Protein AF-A0A2E4BR34-F1 (afdb_monomer_lite)

Foldseek 3Di:
DDPLVVVLPPDPQSVVCCVPPPPDDDDDPQVVQLVVVLVVVCVVHDNVVSSVCSVVVCVLCVNSPVVVNVPDDPVSVVVD

Radius of gyration: 14.11 Å; chains: 1; bounding box: 32×23×36 Å

pLDDT: mean 95.34, std 6.57, range [51.69, 98.38]

Secondary structure (DSSP, 8-state):
--HHHHHHTT-HHHHHHHHHTTT-----HHHHHHHHHHHHHTTTS-HHHHHHHHHHHHHHTGGG-HHHHHT--HHHHHH-

Structure (mmCIF, N/CA/C/O backbone):
data_AF-A0A2E4BR34-F1
#
_entry.id   AF-A0A2E4BR34-F1
#
loop_
_atom_site.group_PDB
_atom_site.id
_atom_site.type_symbol
_atom_site.label_atom_id
_atom_site.label_alt_id
_atom_site.label_comp_id
_atom_site.label_asym_id
_atom_site.label_entity_id
_atom_site.label_seq_id
_atom_site.pdbx_PDB_ins_code
_atom_site.Cartn_x
_atom_site.Cartn_y
_atom_site.Cartn_z
_atom_site.occupancy
_atom_site.B_iso_or_equiv
_atom_site.auth_seq_id
_atom_site.auth_comp_id
_atom_site.auth_asym_id
_atom_site.auth_atom_id
_atom_site.pdbx_PDB_model_num
ATOM 1 N N . MET A 1 1 ? 12.439 -14.664 -15.194 1.00 51.69 1 MET A N 1
ATOM 2 C CA . MET A 1 1 ? 12.149 -13.272 -14.783 1.00 51.69 1 MET A CA 1
ATOM 3 C C . MET A 1 1 ? 10.647 -13.106 -14.701 1.00 51.69 1 MET A C 1
ATOM 5 O O . MET A 1 1 ? 9.971 -13.501 -15.645 1.00 51.69 1 MET A O 1
ATOM 9 N N . SER A 1 2 ? 10.142 -12.598 -13.574 1.00 65.25 2 SER A N 1
ATOM 10 C CA . SER A 1 2 ? 8.716 -12.293 -13.406 1.00 65.25 2 SER A CA 1
ATOM 11 C C . SER A 1 2 ? 8.234 -11.390 -14.545 1.00 65.25 2 SER A C 1
ATOM 13 O O . SER A 1 2 ? 8.971 -10.507 -14.986 1.00 65.25 2 SER A O 1
ATOM 15 N N . ASN A 1 3 ? 7.001 -11.602 -15.013 1.00 82.38 3 ASN A N 1
ATOM 16 C CA . ASN A 1 3 ? 6.341 -10.731 -15.991 1.00 82.38 3 ASN A CA 1
ATOM 17 C C . ASN A 1 3 ? 6.371 -9.254 -15.543 1.00 82.38 3 ASN A C 1
ATOM 19 O O . ASN A 1 3 ? 6.490 -8.349 -16.363 1.00 82.38 3 ASN A O 1
ATOM 23 N N . TYR A 1 4 ? 6.362 -9.017 -14.228 1.00 88.88 4 TYR A N 1
ATOM 24 C CA . TYR A 1 4 ? 6.356 -7.682 -13.644 1.00 88.88 4 TYR A CA 1
ATOM 25 C C . TYR A 1 4 ? 7.589 -6.836 -13.999 1.00 88.88 4 TYR A C 1
ATOM 27 O O . TYR A 1 4 ? 7.429 -5.690 -14.406 1.00 88.88 4 TYR A O 1
ATOM 35 N N . CYS A 1 5 ? 8.804 -7.396 -13.939 1.00 91.81 5 CYS A N 1
ATOM 36 C CA . CYS A 1 5 ? 10.034 -6.646 -14.242 1.00 91.81 5 CYS A CA 1
ATOM 37 C C . CYS A 1 5 ? 10.055 -6.111 -15.683 1.00 91.81 5 CYS A C 1
ATOM 39 O O . CYS A 1 5 ? 10.628 -5.062 -15.948 1.00 91.81 5 CYS A O 1
ATOM 41 N N . LYS A 1 6 ? 9.409 -6.817 -16.622 1.00 91.81 6 LYS A N 1
ATOM 42 C CA . LYS A 1 6 ? 9.279 -6.354 -18.011 1.00 91.81 6 LYS A CA 1
ATOM 43 C C . LYS A 1 6 ? 8.251 -5.233 -18.147 1.00 91.81 6 LYS A C 1
ATOM 45 O O . LYS A 1 6 ? 8.481 -4.301 -18.900 1.00 91.81 6 LYS A O 1
ATOM 50 N N . VAL A 1 7 ? 7.133 -5.333 -17.425 1.00 88.69 7 VAL A N 1
ATOM 51 C CA . VAL A 1 7 ? 6.059 -4.323 -17.422 1.00 88.69 7 VAL A CA 1
ATOM 52 C C . VAL A 1 7 ? 6.500 -3.026 -16.739 1.00 88.69 7 VAL A C 1
ATOM 54 O O . VAL A 1 7 ? 6.027 -1.953 -17.100 1.00 88.69 7 VAL A O 1
ATOM 57 N N . ALA A 1 8 ? 7.388 -3.118 -15.749 1.00 94.62 8 ALA A N 1
ATOM 58 C CA . ALA A 1 8 ? 7.876 -1.956 -15.020 1.00 94.62 8 ALA A CA 1
ATOM 59 C C . ALA A 1 8 ? 8.811 -1.067 -15.847 1.00 94.62 8 ALA A C 1
ATOM 61 O O . ALA A 1 8 ? 8.821 0.145 -15.639 1.00 94.62 8 ALA A O 1
ATOM 62 N N . LEU A 1 9 ? 9.555 -1.650 -16.791 1.00 92.62 9 LEU A N 1
ATOM 63 C CA . LEU A 1 9 ? 10.519 -0.930 -17.615 1.00 92.62 9 LEU A CA 1
ATOM 64 C C . LEU A 1 9 ? 9.858 0.277 -18.303 1.00 92.62 9 LEU A C 1
ATOM 66 O O . LEU A 1 9 ? 8.843 0.127 -18.977 1.00 92.62 9 LEU A O 1
ATOM 70 N N . GLU A 1 10 ? 10.426 1.468 -18.097 1.00 89.62 10 GLU A N 1
ATOM 71 C CA . GLU A 1 10 ? 9.982 2.760 -18.661 1.00 89.62 10 GLU A CA 1
ATOM 72 C C . GLU A 1 10 ? 8.562 3.224 -18.280 1.00 89.62 10 GLU A C 1
ATOM 74 O O . GLU A 1 10 ? 8.161 4.341 -18.614 1.00 89.62 10 GLU A O 1
ATOM 79 N N . HIS A 1 11 ? 7.790 2.430 -17.537 1.00 95.75 11 HIS A N 1
ATOM 80 C CA . HIS A 1 11 ? 6.463 2.844 -17.108 1.00 95.75 11 HIS A CA 1
ATOM 81 C C . HIS A 1 11 ? 6.581 3.863 -15.955 1.00 95.75 11 HIS A C 1
ATOM 83 O O . HIS A 1 11 ? 7.175 3.549 -14.927 1.00 95.75 11 HIS A O 1
ATOM 89 N N . PRO A 1 12 ? 5.928 5.040 -16.011 1.00 94.19 12 PRO A N 1
ATOM 90 C CA . PRO A 1 12 ? 6.180 6.142 -15.072 1.00 94.19 12 PRO A CA 1
ATOM 91 C C . PRO A 1 12 ? 5.928 5.799 -13.594 1.00 94.19 12 PRO A C 1
ATOM 93 O O . PRO A 1 12 ? 6.685 6.220 -12.730 1.00 94.19 12 PRO A O 1
ATOM 96 N N . LEU A 1 13 ? 4.878 5.023 -13.292 1.00 96.00 13 LEU A N 1
ATOM 97 C CA . LEU A 1 13 ? 4.587 4.579 -11.918 1.00 96.00 13 LEU A CA 1
ATOM 98 C C . LEU A 1 13 ? 5.250 3.243 -11.559 1.00 96.00 13 LEU A C 1
ATOM 100 O O . LEU A 1 13 ? 5.921 3.151 -10.537 1.00 96.00 13 LEU A O 1
ATOM 104 N N . HIS A 1 14 ? 5.072 2.207 -12.386 1.00 96.62 14 HIS A N 1
ATOM 105 C CA . HIS A 1 14 ? 5.670 0.899 -12.125 1.00 96.62 14 HIS A CA 1
ATOM 106 C C . HIS A 1 14 ? 7.195 0.914 -12.116 1.00 96.62 14 HIS A C 1
ATOM 108 O O . HIS A 1 14 ? 7.755 0.241 -11.265 1.00 96.62 14 HIS A O 1
ATOM 114 N N . GLY A 1 15 ? 7.842 1.658 -13.015 1.00 96.56 15 GLY A N 1
ATOM 115 C CA . GLY A 1 15 ? 9.298 1.765 -13.091 1.00 96.56 15 GLY A CA 1
ATOM 116 C C . GLY A 1 15 ? 9.870 2.391 -11.832 1.00 96.56 15 GLY A C 1
ATOM 117 O O . GLY A 1 15 ? 10.670 1.758 -11.158 1.00 96.56 15 GLY A O 1
ATOM 118 N N . HIS A 1 16 ? 9.357 3.560 -11.429 1.00 95.56 16 HIS A N 1
ATOM 119 C CA . HIS A 1 16 ? 9.784 4.189 -10.178 1.00 95.56 16 HIS A CA 1
ATOM 120 C C . HIS A 1 16 ? 9.594 3.252 -8.980 1.00 95.56 16 HIS A C 1
ATOM 122 O O . HIS A 1 16 ? 10.549 2.982 -8.265 1.00 95.56 16 HIS A O 1
ATOM 128 N N . TYR A 1 17 ? 8.392 2.691 -8.813 1.00 96.75 17 TYR A N 1
ATOM 129 C CA . TYR A 1 17 ? 8.099 1.762 -7.723 1.00 96.75 17 TYR A CA 1
ATOM 130 C C . TYR A 1 17 ? 8.991 0.508 -7.750 1.00 96.75 17 TYR A C 1
ATOM 132 O O . TYR A 1 17 ? 9.443 0.027 -6.714 1.00 96.75 17 TYR A O 1
ATOM 140 N N . HIS A 1 18 ? 9.239 -0.045 -8.936 1.00 96.44 18 HIS A N 1
ATOM 141 C CA . HIS A 1 18 ? 10.087 -1.217 -9.106 1.00 96.44 18 HIS A CA 1
ATOM 142 C C . HIS A 1 18 ? 11.534 -0.929 -8.704 1.00 96.44 18 HIS A C 1
ATOM 144 O O . HIS A 1 18 ? 12.134 -1.718 -7.980 1.00 96.44 18 HIS A O 1
ATOM 150 N N . ASP A 1 19 ? 12.067 0.202 -9.154 1.00 95.94 19 ASP A N 1
ATOM 151 C CA . ASP A 1 19 ? 13.485 0.528 -9.032 1.00 95.94 19 ASP A CA 1
ATOM 152 C C . ASP A 1 19 ? 13.873 1.011 -7.631 1.00 95.94 19 ASP A C 1
ATOM 154 O O . ASP A 1 19 ? 15.053 0.963 -7.282 1.00 95.94 19 ASP A O 1
ATOM 158 N N . THR A 1 20 ? 12.909 1.472 -6.828 1.00 94.88 20 THR A N 1
ATOM 159 C CA . THR A 1 20 ? 13.180 2.047 -5.501 1.00 94.88 20 THR A CA 1
ATOM 160 C C . THR A 1 20 ? 12.533 1.298 -4.340 1.00 94.88 20 THR A C 1
ATOM 162 O O . THR A 1 20 ? 13.003 1.436 -3.213 1.00 94.88 20 THR A O 1
ATOM 165 N N . GLU A 1 21 ? 11.482 0.503 -4.572 1.00 96.06 21 GLU A N 1
ATOM 166 C CA . GLU A 1 21 ? 10.687 -0.086 -3.484 1.00 96.06 21 GLU A CA 1
ATOM 167 C C . GLU A 1 21 ? 10.438 -1.593 -3.631 1.00 96.06 21 GLU A C 1
ATOM 169 O O . GLU A 1 21 ? 10.463 -2.328 -2.642 1.00 96.06 21 GLU A O 1
ATOM 174 N N . TYR A 1 22 ? 10.189 -2.091 -4.844 1.00 94.50 22 TYR A N 1
ATOM 175 C CA . TYR A 1 22 ? 9.806 -3.489 -5.053 1.00 94.50 22 TYR A CA 1
ATOM 176 C C . TYR A 1 22 ? 10.970 -4.455 -4.793 1.00 94.50 22 TYR A C 1
ATOM 178 O O . TYR A 1 22 ? 11.929 -4.529 -5.557 1.00 94.50 22 TYR A O 1
ATOM 186 N N . GLY A 1 23 ? 10.852 -5.257 -3.734 1.00 92.75 23 GLY A N 1
ATOM 187 C CA . GLY A 1 23 ? 11.868 -6.245 -3.358 1.00 92.75 23 GLY A CA 1
ATOM 188 C C . GLY A 1 23 ? 13.047 -5.668 -2.569 1.00 92.75 23 GLY A C 1
ATOM 189 O O . GLY A 1 23 ? 13.955 -6.422 -2.218 1.00 92.75 23 GLY A O 1
ATOM 190 N N . PHE A 1 24 ? 13.024 -4.372 -2.249 1.00 95.31 24 PHE A N 1
ATOM 191 C CA . PHE A 1 24 ? 13.976 -3.768 -1.322 1.00 95.31 24 PHE A CA 1
ATOM 192 C C . PHE A 1 24 ? 13.554 -4.044 0.131 1.00 95.31 24 PHE A C 1
ATOM 194 O O . PHE A 1 24 ? 12.359 -4.043 0.438 1.00 95.31 24 PHE A O 1
ATOM 201 N N . PRO A 1 25 ? 14.510 -4.312 1.038 1.00 97.00 25 PRO A N 1
ATOM 202 C CA . PRO A 1 25 ? 14.196 -4.575 2.435 1.00 97.00 25 PRO A CA 1
ATOM 203 C C . PRO A 1 25 ? 13.641 -3.318 3.110 1.00 97.00 25 PRO A C 1
ATOM 205 O O . PRO A 1 25 ? 14.206 -2.234 2.979 1.00 97.00 25 PRO A O 1
ATOM 208 N N . ILE A 1 26 ? 12.572 -3.494 3.883 1.00 96.56 26 ILE A N 1
ATOM 209 C CA . ILE A 1 26 ? 11.967 -2.458 4.724 1.00 96.56 26 ILE A CA 1
ATOM 210 C C . ILE A 1 26 ? 11.827 -2.980 6.152 1.00 96.56 26 ILE A C 1
ATOM 212 O O . ILE A 1 26 ? 11.585 -4.170 6.368 1.00 96.56 26 ILE A O 1
ATOM 216 N N . THR A 1 27 ? 12.009 -2.096 7.129 1.00 96.75 27 THR A N 1
ATOM 217 C CA . THR A 1 27 ? 11.940 -2.431 8.562 1.00 96.75 27 THR A CA 1
ATOM 218 C C . THR A 1 27 ? 10.999 -1.520 9.346 1.00 96.75 27 THR A C 1
ATOM 220 O O . THR A 1 27 ? 10.693 -1.831 10.496 1.00 96.75 27 THR A O 1
ATOM 223 N N . GLY A 1 28 ? 10.521 -0.421 8.752 1.00 97.69 28 GLY A N 1
ATOM 224 C CA . GLY A 1 28 ? 9.551 0.467 9.379 1.00 97.69 28 GLY A CA 1
ATOM 225 C C . GLY A 1 28 ? 8.176 -0.187 9.488 1.00 97.69 28 GLY A C 1
ATOM 226 O O . GLY A 1 28 ? 7.658 -0.733 8.516 1.00 97.69 28 GLY A O 1
ATOM 227 N N . GLU A 1 29 ? 7.558 -0.106 10.667 1.00 97.88 29 GLU A N 1
ATOM 228 C CA . GLU A 1 29 ? 6.232 -0.685 10.924 1.00 97.88 29 GLU A CA 1
ATOM 229 C C . GLU A 1 29 ? 5.159 -0.102 9.990 1.00 97.88 29 GLU A C 1
ATOM 231 O O . GLU A 1 29 ? 4.434 -0.854 9.343 1.00 97.88 29 GLU A O 1
ATOM 236 N N . ALA A 1 30 ? 5.103 1.227 9.859 1.00 97.81 30 ALA A N 1
ATOM 237 C CA . ALA A 1 30 ? 4.140 1.897 8.986 1.00 97.81 30 ALA A CA 1
ATOM 238 C C . ALA A 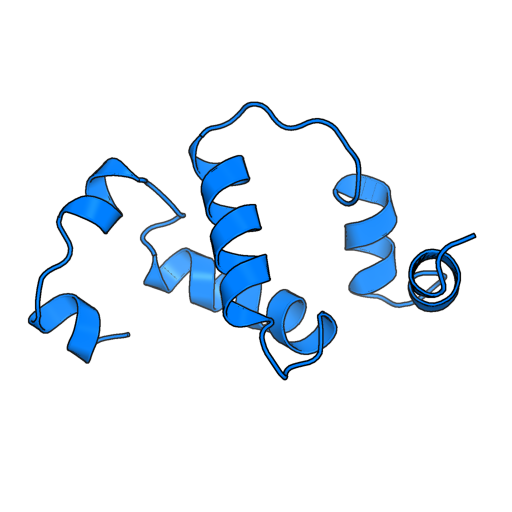1 30 ? 4.364 1.568 7.499 1.00 97.81 30 ALA A C 1
ATOM 240 O O . ALA A 1 30 ? 3.401 1.399 6.760 1.00 97.81 30 ALA A O 1
ATOM 241 N N . GLU A 1 31 ? 5.618 1.422 7.059 1.00 97.31 31 GLU A N 1
ATOM 242 C CA . GLU A 1 31 ? 5.961 1.059 5.673 1.00 97.31 31 GLU A CA 1
ATOM 243 C C . GLU A 1 31 ? 5.560 -0.390 5.361 1.00 97.31 31 GLU A C 1
ATOM 245 O O . GLU A 1 31 ? 5.010 -0.687 4.297 1.00 97.31 31 GLU A O 1
ATOM 250 N N . LEU A 1 32 ? 5.803 -1.300 6.309 1.00 98.06 32 LEU A N 1
ATOM 251 C CA . LEU A 1 32 ? 5.368 -2.693 6.222 1.00 98.06 32 LEU A CA 1
ATOM 252 C C . LEU A 1 32 ? 3.838 -2.788 6.199 1.00 98.06 32 LEU A C 1
ATOM 254 O O . LEU A 1 32 ? 3.282 -3.517 5.373 1.00 98.06 32 LEU A O 1
ATOM 258 N N . PHE A 1 33 ? 3.156 -2.035 7.067 1.00 98.38 33 PHE A N 1
ATOM 259 C CA . PHE A 1 33 ? 1.697 -1.998 7.115 1.00 98.38 33 PHE A CA 1
ATOM 260 C C . PHE A 1 33 ? 1.100 -1.383 5.845 1.00 98.38 33 PHE A C 1
ATOM 262 O O . PHE A 1 33 ? 0.169 -1.957 5.280 1.00 98.38 33 PHE A O 1
ATOM 269 N N . GLU A 1 34 ? 1.677 -0.291 5.332 1.00 98.19 34 GLU A N 1
ATOM 270 C CA . GLU A 1 34 ? 1.321 0.289 4.034 1.00 98.19 34 GLU A CA 1
ATOM 271 C C . GLU A 1 34 ? 1.386 -0.772 2.934 1.00 98.19 34 GLU A C 1
ATOM 273 O O . GLU A 1 34 ? 0.409 -0.971 2.205 1.00 98.19 34 GLU A O 1
ATOM 278 N N . ARG A 1 35 ? 2.512 -1.490 2.826 1.00 97.50 35 ARG A N 1
ATOM 279 C CA . ARG A 1 35 ? 2.690 -2.495 1.775 1.00 97.50 35 ARG A CA 1
ATOM 280 C C . ARG A 1 35 ? 1.666 -3.619 1.894 1.00 97.50 35 ARG A C 1
ATOM 282 O O . ARG A 1 35 ? 1.066 -3.990 0.889 1.00 97.50 35 ARG A O 1
ATOM 289 N N . LEU A 1 36 ? 1.427 -4.115 3.106 1.00 97.62 36 LEU A N 1
ATOM 290 C CA . LEU A 1 36 ? 0.430 -5.152 3.362 1.00 97.62 36 LEU A CA 1
ATOM 291 C C . LEU A 1 36 ? -0.979 -4.701 2.950 1.00 97.62 36 LEU A C 1
ATOM 293 O O . LEU A 1 36 ? -1.682 -5.435 2.257 1.00 97.62 36 LEU A O 1
ATOM 297 N N . VAL A 1 37 ? -1.388 -3.493 3.343 1.00 97.69 37 VAL A N 1
ATOM 298 C CA . VAL A 1 37 ? -2.702 -2.942 2.986 1.00 97.69 37 VAL A CA 1
ATOM 299 C C . VAL A 1 37 ? -2.822 -2.772 1.472 1.00 97.69 37 VAL A C 1
ATOM 301 O O . VAL A 1 37 ? -3.835 -3.165 0.896 1.00 97.69 37 VAL A O 1
ATOM 304 N N . MET A 1 38 ? -1.790 -2.252 0.802 1.00 97.94 38 MET A N 1
ATOM 305 C CA . MET A 1 38 ? -1.781 -2.127 -0.659 1.00 97.94 38 MET A CA 1
ATOM 306 C C . MET A 1 38 ? -1.998 -3.480 -1.360 1.00 97.94 38 MET A C 1
ATOM 308 O O . MET A 1 38 ? -2.798 -3.551 -2.293 1.00 97.94 38 MET A O 1
ATOM 312 N N . GLU A 1 39 ? -1.341 -4.549 -0.899 1.00 97.25 39 GLU A N 1
ATOM 313 C CA . GLU A 1 39 ? -1.521 -5.910 -1.436 1.00 97.25 39 GLU A CA 1
ATOM 314 C C . GLU A 1 39 ? -2.941 -6.448 -1.190 1.00 97.25 39 GLU A C 1
ATOM 316 O O . GLU A 1 39 ? -3.546 -7.042 -2.081 1.00 97.25 39 GLU A O 1
ATOM 321 N N . ILE A 1 40 ? -3.538 -6.183 -0.022 1.00 97.44 40 ILE A N 1
ATOM 322 C CA . ILE A 1 40 ? -4.928 -6.581 0.268 1.00 97.44 40 ILE A CA 1
ATOM 323 C C . ILE A 1 40 ? -5.910 -5.877 -0.678 1.00 97.44 40 ILE A C 1
ATOM 325 O O . ILE A 1 40 ? -6.784 -6.519 -1.263 1.00 97.44 40 ILE A O 1
ATOM 329 N N . PHE A 1 41 ? -5.754 -4.564 -0.871 1.00 96.75 41 PHE A N 1
ATOM 330 C CA . PHE A 1 41 ? -6.615 -3.784 -1.766 1.00 96.75 41 PHE A CA 1
ATOM 331 C C . PHE A 1 41 ? -6.429 -4.150 -3.246 1.00 96.75 41 PHE A C 1
ATOM 333 O O . PHE A 1 41 ? -7.300 -3.840 -4.058 1.00 96.75 41 PHE A O 1
ATOM 340 N N . GLN A 1 42 ? -5.335 -4.823 -3.614 1.00 97.44 42 GLN A N 1
ATOM 341 C CA . GLN A 1 42 ? -5.096 -5.280 -4.982 1.00 97.44 42 GLN A CA 1
ATOM 342 C C . GLN A 1 42 ? -6.032 -6.416 -5.412 1.00 97.44 42 GLN A C 1
ATOM 344 O O . GLN A 1 42 ? -6.169 -6.630 -6.615 1.00 97.44 42 GLN A O 1
ATOM 349 N N . ALA A 1 43 ? -6.688 -7.132 -4.494 1.00 96.94 43 ALA A N 1
ATOM 350 C CA . ALA A 1 43 ? -7.496 -8.307 -4.822 1.00 96.94 43 ALA A CA 1
ATOM 351 C C . ALA A 1 43 ? -8.517 -8.037 -5.954 1.00 96.94 43 ALA A C 1
ATOM 353 O O . ALA A 1 43 ? -9.479 -7.290 -5.795 1.00 96.94 43 ALA A O 1
ATOM 354 N N . GLY A 1 44 ? -8.295 -8.656 -7.122 1.00 96.50 44 GLY A N 1
ATOM 355 C CA . GLY A 1 44 ? -9.141 -8.497 -8.316 1.00 96.50 44 GLY A CA 1
ATOM 356 C C . GLY A 1 44 ? -8.910 -7.217 -9.137 1.00 96.50 44 GLY A C 1
ATOM 357 O O . GLY A 1 44 ? -9.612 -6.989 -10.120 1.00 96.50 44 GLY A O 1
ATOM 358 N N . LEU A 1 45 ? -7.926 -6.394 -8.773 1.00 96.94 45 LEU A N 1
ATOM 359 C CA . LEU A 1 45 ? -7.576 -5.124 -9.413 1.00 96.94 45 LEU A CA 1
ATOM 360 C C . LEU A 1 45 ? -6.141 -5.148 -9.960 1.00 96.94 45 LEU A C 1
ATOM 362 O O . LEU A 1 45 ? -5.346 -6.040 -9.669 1.00 96.94 45 LEU A O 1
ATOM 366 N N . SER A 1 46 ? -5.780 -4.156 -10.774 1.00 95.69 46 SER A N 1
ATOM 367 C CA . SER A 1 46 ? -4.398 -4.008 -11.239 1.00 95.69 46 SER A CA 1
ATOM 368 C C . SER A 1 46 ? -3.532 -3.304 -10.193 1.00 95.69 46 SER A C 1
ATOM 370 O O . SER A 1 46 ? -3.977 -2.362 -9.537 1.00 95.69 46 SER A O 1
ATOM 372 N N . TRP A 1 47 ? -2.254 -3.685 -10.097 1.00 95.81 47 TRP A N 1
ATOM 373 C CA . TRP A 1 47 ? -1.304 -2.984 -9.224 1.00 95.81 47 TRP A CA 1
ATOM 374 C C . TRP A 1 47 ? -1.150 -1.500 -9.595 1.00 95.81 47 TRP A C 1
ATOM 376 O O . TRP A 1 47 ? -1.009 -0.651 -8.721 1.00 95.81 47 TRP A O 1
ATOM 386 N N . LEU A 1 48 ? -1.287 -1.154 -10.882 1.00 96.69 48 LEU A N 1
ATOM 387 C CA . LEU A 1 48 ? -1.312 0.238 -11.342 1.00 96.69 48 LEU A CA 1
ATOM 388 C C . LEU A 1 48 ? -2.406 1.063 -10.653 1.00 96.69 48 LEU A C 1
ATOM 390 O O . LEU A 1 48 ? -2.182 2.228 -10.326 1.00 96.69 48 LEU A O 1
ATOM 394 N N . LEU A 1 49 ? -3.597 0.486 -10.459 1.00 97.56 49 LEU A N 1
ATOM 395 C CA . LEU A 1 49 ? -4.693 1.175 -9.782 1.00 97.56 49 LEU A CA 1
ATOM 396 C C . LEU A 1 49 ? -4.339 1.451 -8.319 1.00 97.56 49 LEU A C 1
ATOM 398 O O . LEU A 1 49 ? -4.592 2.554 -7.839 1.00 97.56 49 LEU A O 1
ATOM 402 N N . ILE A 1 50 ? -3.698 0.494 -7.647 1.00 97.88 50 ILE A N 1
ATOM 403 C CA . ILE A 1 50 ? -3.243 0.651 -6.262 1.00 97.88 50 ILE A CA 1
ATOM 404 C C . ILE A 1 50 ? -2.159 1.725 -6.164 1.00 97.88 50 ILE A C 1
ATOM 406 O O . ILE A 1 50 ? -2.297 2.644 -5.361 1.00 97.88 50 ILE A O 1
ATOM 410 N N . LEU A 1 51 ? -1.152 1.708 -7.045 1.00 97.50 51 LEU A N 1
ATOM 411 C CA . LEU A 1 51 ? -0.127 2.758 -7.104 1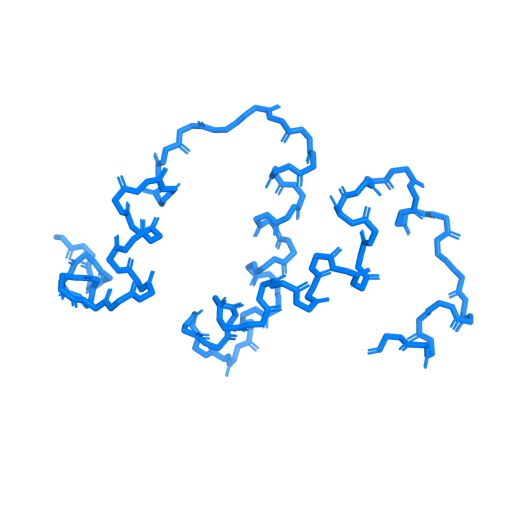.00 97.50 51 LEU A CA 1
ATOM 412 C C . LEU A 1 51 ? -0.739 4.151 -7.329 1.00 97.50 51 LEU A C 1
ATOM 414 O O . LEU A 1 51 ? -0.350 5.108 -6.666 1.00 97.50 51 LEU A O 1
ATOM 418 N N . LYS A 1 52 ? -1.750 4.272 -8.201 1.00 97.94 52 LYS A N 1
ATOM 419 C CA . LYS A 1 52 ? -2.486 5.533 -8.416 1.00 97.94 52 LYS A CA 1
ATOM 420 C C . LYS A 1 52 ? -3.310 5.977 -7.204 1.00 97.94 52 LYS A C 1
ATOM 422 O O . LYS A 1 52 ? -3.580 7.167 -7.062 1.00 97.94 52 LYS A O 1
ATOM 427 N N . LYS A 1 53 ? -3.757 5.041 -6.365 1.00 97.50 53 LYS A N 1
ATOM 428 C CA . LYS A 1 53 ? -4.563 5.300 -5.162 1.00 97.50 53 LYS A CA 1
ATOM 429 C C . LYS A 1 53 ? -3.730 5.411 -3.885 1.00 97.50 53 LYS A C 1
ATOM 431 O O . LYS A 1 53 ? -4.303 5.752 -2.856 1.00 97.50 53 LYS A O 1
ATOM 436 N N . ARG A 1 54 ? -2.414 5.185 -3.945 1.00 98.00 54 ARG A N 1
ATOM 437 C CA . ARG A 1 54 ? -1.525 5.150 -2.776 1.00 98.00 54 ARG A CA 1
ATOM 438 C C . ARG A 1 54 ? -1.652 6.384 -1.884 1.00 98.00 54 ARG A C 1
ATOM 440 O O . ARG A 1 54 ? -1.884 6.228 -0.696 1.00 98.00 54 ARG A O 1
ATOM 447 N N . GLU A 1 55 ? -1.611 7.590 -2.450 1.00 98.00 55 GLU A N 1
ATOM 448 C CA . GLU A 1 55 ? -1.761 8.826 -1.661 1.00 98.00 55 GLU A CA 1
ATOM 449 C C . GLU A 1 55 ? -3.135 8.940 -0.985 1.00 98.00 55 GLU A C 1
ATOM 451 O O . GLU A 1 55 ? -3.236 9.379 0.157 1.00 98.00 55 GLU A O 1
ATOM 456 N N . ALA A 1 56 ? -4.202 8.491 -1.653 1.00 97.50 56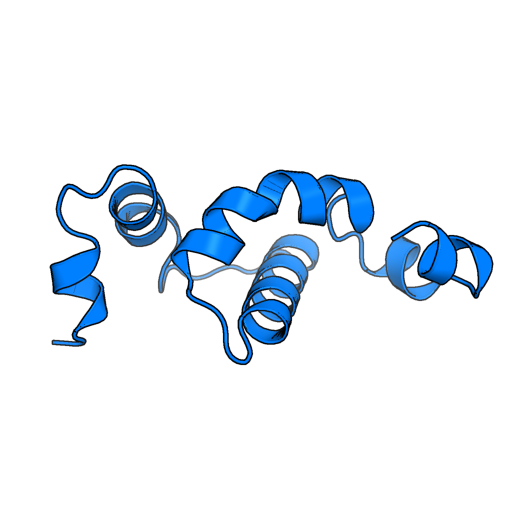 ALA A N 1
ATOM 457 C CA . ALA A 1 56 ? -5.530 8.466 -1.047 1.00 97.50 56 ALA A CA 1
ATOM 458 C C . ALA A 1 56 ? -5.594 7.451 0.104 1.00 97.50 56 ALA A C 1
ATOM 460 O O . ALA A 1 56 ? -6.102 7.782 1.169 1.00 97.50 56 ALA A O 1
ATOM 461 N N . LEU A 1 57 ? -5.029 6.250 -0.078 1.00 97.50 57 LEU A N 1
ATOM 462 C CA . LEU A 1 57 ? -4.924 5.248 0.987 1.00 97.50 57 LEU A CA 1
ATOM 463 C C . LEU A 1 57 ? -4.110 5.788 2.167 1.00 97.50 57 LEU A C 1
ATOM 465 O O . LEU A 1 57 ? -4.544 5.681 3.308 1.00 97.50 57 LEU A O 1
ATOM 469 N N . LYS A 1 58 ? -2.982 6.446 1.898 1.00 98.00 58 LYS A N 1
ATOM 470 C CA . LYS A 1 58 ? -2.132 7.052 2.922 1.00 98.00 58 LYS A CA 1
ATOM 471 C C . LYS A 1 58 ? -2.888 8.064 3.780 1.00 98.00 58 LYS A C 1
ATOM 473 O O . LYS A 1 58 ? -2.796 8.005 5.002 1.00 98.00 58 LYS A O 1
ATOM 478 N N . LEU A 1 59 ? -3.669 8.953 3.167 1.00 97.69 59 LEU A N 1
ATOM 479 C CA . LEU A 1 59 ? -4.501 9.911 3.903 1.00 97.69 59 LEU A CA 1
ATOM 480 C C . LEU A 1 59 ? -5.640 9.217 4.663 1.00 97.69 59 LEU A C 1
ATOM 482 O O . LEU A 1 59 ? -5.874 9.512 5.832 1.00 97.69 59 LEU A O 1
ATOM 486 N N . SER A 1 60 ? -6.326 8.275 4.018 1.00 97.06 60 SER A N 1
ATOM 487 C CA . SER A 1 60 ? -7.449 7.536 4.597 1.00 97.06 60 SER A CA 1
ATOM 488 C C . SER A 1 60 ? -7.061 6.712 5.829 1.00 97.06 60 SER A C 1
ATOM 490 O O . SER A 1 60 ? -7.826 6.649 6.791 1.00 97.06 60 SER A O 1
ATOM 492 N N . PHE A 1 61 ? -5.865 6.124 5.818 1.00 97.62 61 PHE A N 1
ATOM 493 C CA . PHE A 1 61 ? -5.331 5.270 6.879 1.00 97.62 61 PHE A CA 1
ATOM 494 C C . PHE A 1 61 ? -4.323 5.996 7.786 1.00 97.62 61 PHE A C 1
ATOM 496 O O . PHE A 1 61 ? -3.445 5.354 8.351 1.00 97.62 61 PHE A O 1
ATOM 503 N N . GLU A 1 62 ? -4.425 7.323 7.943 1.00 97.88 62 GLU A N 1
ATOM 504 C CA . GLU A 1 62 ? -3.619 8.098 8.909 1.00 97.88 62 GLU A CA 1
ATOM 505 C C . GLU A 1 62 ? -2.096 7.877 8.769 1.00 97.88 62 GL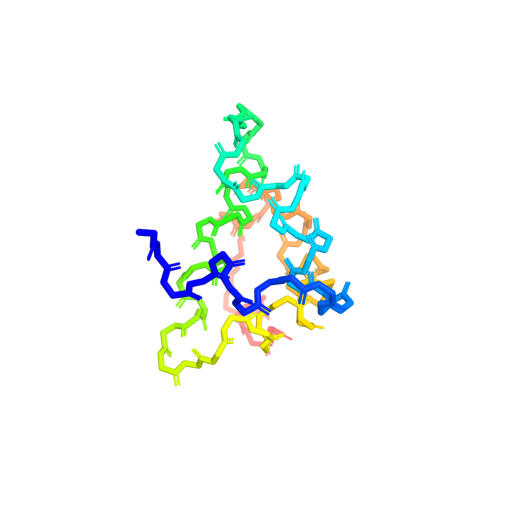U A C 1
ATOM 507 O O . GLU A 1 62 ? -1.373 7.695 9.749 1.00 97.88 62 GLU A O 1
ATOM 512 N N . ASN A 1 63 ? -1.597 7.894 7.529 1.00 97.94 63 ASN A N 1
ATOM 513 C CA . ASN A 1 63 ? -0.216 7.564 7.152 1.00 97.94 63 ASN A CA 1
ATOM 514 C C . ASN A 1 63 ? 0.231 6.155 7.570 1.00 97.94 63 ASN A C 1
ATOM 516 O O . ASN A 1 63 ? 1.420 5.930 7.780 1.00 97.94 63 ASN A O 1
ATOM 520 N N . PHE A 1 64 ? -0.714 5.219 7.675 1.00 98.38 64 PHE A N 1
ATOM 521 C CA . PHE A 1 64 ? -0.471 3.834 8.079 1.00 98.38 64 PHE A CA 1
ATOM 522 C C . PHE A 1 64 ? 0.118 3.706 9.494 1.00 98.38 64 PHE A C 1
ATOM 524 O O . PHE A 1 64 ? 0.793 2.729 9.811 1.00 98.38 64 PHE A O 1
ATOM 531 N N . ASP A 1 65 ? -0.169 4.671 10.371 1.00 98.25 65 ASP A N 1
ATOM 532 C CA . ASP A 1 65 ? 0.088 4.539 11.804 1.00 98.25 65 ASP A CA 1
ATOM 533 C C . ASP A 1 65 ? -0.816 3.436 12.379 1.00 98.25 65 ASP A C 1
ATOM 535 O O . ASP A 1 65 ? -2.032 3.604 12.519 1.00 98.25 65 ASP A O 1
ATOM 539 N N . VAL A 1 66 ? -0.212 2.290 12.701 1.00 98.06 66 VAL A N 1
ATOM 540 C CA . VAL A 1 66 ? -0.920 1.090 13.168 1.00 98.06 66 VAL A CA 1
ATOM 541 C C . VAL A 1 66 ? -1.726 1.376 14.434 1.00 98.06 66 VAL A C 1
ATOM 543 O O . VAL A 1 66 ? -2.855 0.901 14.559 1.00 98.06 66 VAL A O 1
ATOM 546 N N . THR A 1 67 ? -1.198 2.199 15.345 1.00 98.00 67 THR A N 1
ATOM 547 C CA . THR A 1 67 ? -1.887 2.548 16.595 1.00 98.00 67 THR A CA 1
ATOM 548 C C . THR A 1 67 ? -3.152 3.344 16.301 1.00 98.00 67 THR A C 1
ATOM 550 O O . THR A 1 67 ? -4.206 3.065 16.872 1.00 98.00 67 THR A O 1
ATOM 553 N N . LYS A 1 68 ? -3.092 4.319 15.388 1.00 98.19 68 LYS A N 1
ATOM 554 C CA . LYS A 1 68 ? -4.272 5.106 15.002 1.00 98.19 68 LYS A CA 1
ATOM 555 C C . LYS A 1 68 ? -5.309 4.264 14.270 1.00 98.19 68 LYS A C 1
ATOM 557 O O . LYS A 1 68 ? -6.481 4.312 14.635 1.00 98.19 68 LYS A O 1
ATOM 562 N N . VAL A 1 69 ? -4.884 3.474 13.284 1.00 98.00 69 VAL A N 1
ATOM 563 C CA . VAL A 1 69 ? -5.794 2.640 12.482 1.00 98.00 69 VAL A CA 1
ATOM 564 C C . VAL A 1 69 ? -6.467 1.568 13.340 1.00 98.00 69 VAL A C 1
ATOM 566 O O . VAL A 1 69 ? -7.660 1.326 13.183 1.00 98.00 69 VAL A O 1
ATOM 569 N N . ALA A 1 70 ? -5.758 0.982 14.309 1.00 98.06 70 ALA A N 1
ATOM 570 C CA . ALA A 1 70 ? -6.339 0.019 15.247 1.00 98.06 70 ALA A CA 1
ATOM 571 C C . ALA A 1 70 ? -7.460 0.611 16.124 1.00 98.06 70 ALA A C 1
ATOM 573 O O . ALA A 1 70 ? -8.296 -0.134 16.631 1.00 98.06 70 ALA A O 1
ATOM 574 N N . ASN A 1 71 ? -7.494 1.937 16.293 1.00 98.25 71 ASN A N 1
ATOM 575 C CA . ASN A 1 71 ? -8.536 2.646 17.038 1.00 98.25 71 ASN A CA 1
ATOM 576 C C . ASN A 1 71 ? -9.712 3.113 16.156 1.00 98.25 71 ASN A C 1
ATOM 578 O O . ASN A 1 71 ? -10.622 3.778 16.661 1.00 98.25 71 ASN A O 1
ATOM 582 N N . PHE A 1 72 ? -9.719 2.794 14.856 1.00 98.31 72 PHE A N 1
ATOM 583 C CA . PHE A 1 72 ? -10.844 3.119 13.980 1.00 98.31 72 PHE A CA 1
ATOM 584 C C . PHE A 1 72 ? -12.124 2.435 14.464 1.00 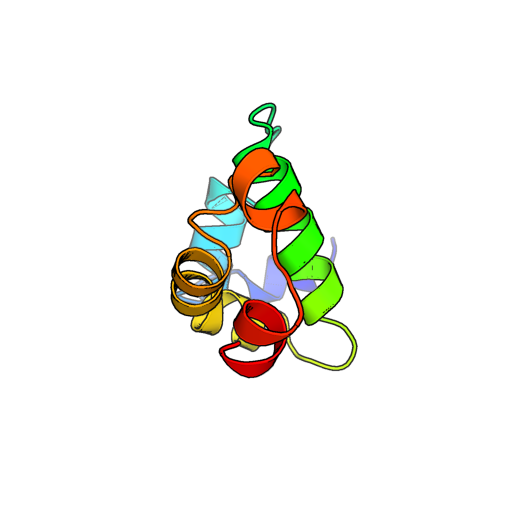98.31 72 PHE A C 1
ATOM 586 O O . PHE A 1 72 ? -12.135 1.267 14.850 1.00 98.31 72 PHE A O 1
ATOM 593 N N . ASN A 1 73 ? -13.224 3.180 14.416 1.00 98.25 73 ASN A N 1
ATOM 594 C CA . ASN A 1 73 ? -14.556 2.691 14.766 1.00 98.25 73 ASN A CA 1
ATOM 595 C C . ASN A 1 73 ? -15.499 2.762 13.553 1.00 98.25 73 ASN A C 1
ATOM 597 O O . ASN A 1 73 ? -15.111 3.171 12.459 1.00 98.25 73 ASN A O 1
ATOM 601 N N . ASP A 1 74 ? -16.773 2.419 13.749 1.00 98.25 74 ASP A N 1
ATOM 602 C CA . ASP A 1 74 ? -17.790 2.420 12.689 1.00 98.25 74 ASP A CA 1
ATOM 603 C C . ASP A 1 74 ? -17.919 3.752 11.932 1.00 98.25 74 ASP A C 1
ATOM 605 O O . ASP A 1 74 ? -18.316 3.762 10.766 1.00 98.25 74 ASP A O 1
ATOM 609 N N . LYS A 1 75 ? -17.631 4.893 12.571 1.00 97.75 75 LYS A N 1
ATOM 610 C CA . LYS A 1 75 ? -17.665 6.202 11.899 1.00 97.75 75 LYS A CA 1
ATOM 611 C C . LYS A 1 75 ? -16.492 6.368 10.944 1.00 97.75 75 LYS A C 1
ATOM 613 O O . LYS A 1 75 ? -16.683 6.922 9.867 1.00 97.75 75 LYS A O 1
ATOM 618 N N . ASP A 1 76 ? -15.316 5.883 11.327 1.00 97.75 76 ASP A N 1
ATOM 619 C CA . ASP A 1 76 ? -14.133 5.897 10.471 1.00 97.75 76 ASP A CA 1
ATOM 620 C C . ASP A 1 76 ? -14.340 4.977 9.277 1.00 97.75 76 ASP A C 1
ATOM 622 O O . ASP A 1 76 ? -14.169 5.415 8.147 1.00 97.75 76 ASP A O 1
ATOM 626 N N . VAL A 1 77 ? -14.849 3.762 9.503 1.00 95.81 77 VAL A N 1
ATOM 627 C CA . VAL A 1 77 ? -15.174 2.827 8.415 1.00 95.81 77 VAL A CA 1
ATOM 628 C C . VAL A 1 77 ? -16.190 3.420 7.434 1.00 95.81 77 VAL A C 1
ATOM 630 O O . VAL A 1 77 ? -16.044 3.236 6.235 1.00 95.81 77 VAL A O 1
ATOM 633 N N . LYS A 1 78 ? -17.196 4.168 7.911 1.00 96.75 78 LYS A N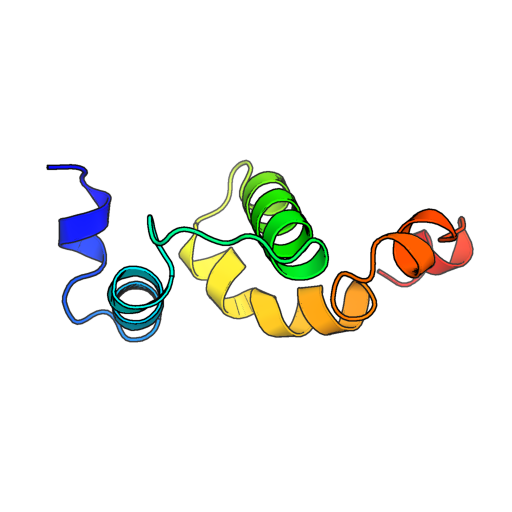 1
ATOM 634 C CA . LYS A 1 78 ? -18.176 4.851 7.040 1.00 96.75 78 LYS A CA 1
ATOM 635 C C . LYS A 1 78 ? -17.612 6.055 6.280 1.00 96.75 78 LYS A C 1
ATOM 637 O O . LYS A 1 78 ? -18.241 6.499 5.323 1.00 96.75 78 LYS A O 1
ATOM 642 N N . ARG A 1 79 ? -16.515 6.643 6.760 1.00 94.06 79 ARG A N 1
ATOM 643 C CA . ARG A 1 79 ? -15.848 7.797 6.142 1.00 94.06 79 ARG A CA 1
ATOM 644 C C . ARG A 1 79 ? -14.910 7.372 5.010 1.00 94.06 79 ARG A C 1
ATOM 646 O O . ARG A 1 79 ? -14.702 8.173 4.100 1.00 94.06 79 ARG A O 1
ATOM 653 N N . LEU A 1 80 ? -14.318 6.182 5.126 1.00 91.25 80 LEU A N 1
ATOM 654 C CA . LEU A 1 80 ? -13.454 5.558 4.118 1.00 91.25 80 LEU A CA 1
ATOM 655 C C . LEU A 1 80 ? -14.224 5.248 2.827 1.00 91.25 80 LEU A C 1
ATOM 657 O O . LEU A 1 80 ? -13.614 5.452 1.752 1.00 91.25 80 LEU A O 1
#

Sequence (80 aa):
MSNYCKVALEHPLHGHYHDTEYGFPITGEAELFERLVMEIFQAGLSWLLILKKREALKLSFENFDVTKVANFNDKDVKRL